Protein AF-A0A2N2NJ27-F1 (afdb_monomer)

Secondary structure (DSSP, 8-state):
--------THHHHHHHHHH-THHHHHTTPPPPPHHHHHHHHHGGGS-HHHHHHHHHHHHHHHHHHHHTT--TTSHHHHHHHHHHHHHTT------

Solvent-accessible surface area (backbone atoms only — not comparable to full-atom values): 5624 Å² total; per-residue (Å²): 137,92,84,86,68,83,73,55,73,39,52,42,51,43,47,26,75,75,71,34,70,62,50,30,66,76,70,74,43,80,76,73,57,69,67,58,51,54,56,57,57,71,42,68,84,46,58,72,69,58,35,43,41,48,31,42,25,52,46,54,27,51,52,53,29,58,75,68,70,48,56,82,85,36,72,66,33,50,51,43,40,52,52,35,28,37,75,57,70,52,69,81,76,83,126

Nearest PDB structures (foldseek):
  4dyc-assembly1_A  TM=2.852E-01  e=5.167E+00  Enterobacteria phage HK620

Mean predicted aligned error: 8.8 Å

Sequence (95 aa):
MHGESTPQNCEVLSLAGLFGIKIYKVLGLPEPDKELLKTFNSFSNLAGELRSKAAHALWEADVEIKQKQLLPESDEAKAILAKVFDKWGFNFSGN

Radius of gyration: 13.96 Å; Cα contacts (8 Å, |Δi|>4): 77; chains: 1; bounding box: 41×42×27 Å

Foldseek 3Di:
DPPDDDDDFLRLLLVCLVPNQCSCVVSVHDGDDPVLNVVLNVCNVPDSLVSSLVSQLSRQLVVVCVVVVHDCPDPVSVVSSQVSCVVSVNNPPPD

pLDDT: mean 76.68, std 10.88, range [33.31, 89.0]

Structure (mmCIF, N/CA/C/O backbone):
data_AF-A0A2N2NJ27-F1
#
_entry.id   AF-A0A2N2NJ27-F1
#
loop_
_atom_site.group_PDB
_atom_site.id
_atom_site.type_symbol
_atom_site.label_atom_id
_atom_site.label_alt_id
_atom_site.label_comp_id
_atom_site.label_asym_id
_atom_site.label_entity_id
_atom_site.label_seq_id
_atom_site.pdbx_PDB_ins_code
_atom_site.Cartn_x
_atom_site.Cartn_y
_atom_site.Cartn_z
_atom_site.occupancy
_atom_site.B_iso_or_equiv
_atom_site.auth_seq_id
_atom_site.auth_comp_id
_atom_site.auth_asym_id
_atom_site.auth_atom_id
_atom_site.pdbx_PDB_model_num
ATOM 1 N N . MET A 1 1 ? 28.352 -8.809 -3.560 1.00 43.03 1 MET A N 1
ATOM 2 C CA . MET A 1 1 ? 27.191 -9.675 -3.862 1.00 43.03 1 MET A CA 1
ATOM 3 C C . MET A 1 1 ? 26.169 -9.439 -2.762 1.00 43.03 1 MET A C 1
ATOM 5 O O . MET A 1 1 ? 26.413 -9.899 -1.662 1.00 43.03 1 MET A O 1
ATOM 9 N N . HIS A 1 2 ? 25.103 -8.668 -2.995 1.00 46.91 2 HIS A N 1
ATOM 10 C CA . HIS A 1 2 ? 24.070 -8.430 -1.974 1.00 46.91 2 HIS A CA 1
ATOM 11 C C . HIS A 1 2 ? 22.794 -9.159 -2.385 1.00 46.91 2 HIS A C 1
ATOM 13 O O . HIS A 1 2 ? 21.943 -8.612 -3.075 1.00 46.91 2 HIS A O 1
ATOM 19 N N . GLY A 1 3 ? 22.743 -10.440 -2.029 1.00 49.00 3 GLY A N 1
ATOM 20 C CA . GLY A 1 3 ? 21.601 -11.330 -2.219 1.00 49.00 3 GLY A CA 1
ATOM 21 C C . GLY A 1 3 ? 21.177 -11.940 -0.888 1.00 49.00 3 GLY A C 1
ATOM 22 O O . GLY A 1 3 ? 21.078 -13.155 -0.796 1.00 49.00 3 GLY A O 1
ATOM 23 N N . GLU A 1 4 ? 21.012 -11.120 0.153 1.00 54.56 4 GLU A N 1
ATOM 24 C CA . GLU A 1 4 ? 20.804 -11.629 1.520 1.00 54.56 4 GLU A CA 1
ATOM 25 C C . GLU A 1 4 ? 19.380 -11.493 2.065 1.00 54.56 4 GLU A C 1
ATOM 27 O O . GLU A 1 4 ? 19.110 -11.955 3.170 1.00 54.56 4 GLU A O 1
ATOM 32 N N . SER A 1 5 ? 18.422 -10.972 1.302 1.00 62.03 5 SER A N 1
ATOM 33 C CA . SER A 1 5 ? 17.033 -10.966 1.762 1.00 62.03 5 SER A CA 1
ATOM 34 C C . SER A 1 5 ? 16.050 -11.026 0.605 1.00 62.03 5 SER A C 1
ATOM 36 O O . SER A 1 5 ? 16.077 -10.211 -0.317 1.00 62.03 5 SER A O 1
ATOM 38 N N . THR A 1 6 ? 15.160 -12.018 0.662 1.00 64.56 6 THR A N 1
ATOM 39 C CA . THR A 1 6 ? 13.930 -12.016 -0.129 1.00 64.56 6 THR A CA 1
ATOM 40 C C . THR A 1 6 ? 13.187 -10.717 0.186 1.00 64.56 6 THR A C 1
ATOM 42 O O . THR A 1 6 ? 12.975 -10.455 1.372 1.00 64.56 6 THR A O 1
ATOM 45 N N . PRO A 1 7 ? 12.796 -9.915 -0.822 1.00 69.00 7 PRO A N 1
ATOM 46 C CA . PRO A 1 7 ? 12.064 -8.677 -0.591 1.00 69.00 7 PRO A CA 1
ATOM 47 C C . PRO A 1 7 ? 10.821 -8.952 0.252 1.00 69.00 7 PRO A C 1
ATOM 49 O O . PRO A 1 7 ? 10.136 -9.955 0.019 1.00 69.00 7 PRO A O 1
ATOM 52 N N . GLN A 1 8 ? 10.517 -8.083 1.214 1.00 73.06 8 GLN A N 1
ATOM 53 C CA . GLN A 1 8 ? 9.339 -8.243 2.074 1.00 73.06 8 GLN A CA 1
ATOM 54 C C . GLN A 1 8 ? 8.392 -7.048 1.983 1.00 73.06 8 GLN A C 1
ATOM 56 O O . GLN A 1 8 ? 8.806 -5.912 1.760 1.00 73.06 8 GLN A O 1
ATOM 61 N N . ASN A 1 9 ? 7.098 -7.303 2.200 1.00 75.50 9 ASN A N 1
ATOM 62 C CA . ASN A 1 9 ? 6.094 -6.265 2.437 1.00 75.50 9 ASN A CA 1
ATOM 63 C C . ASN A 1 9 ? 6.053 -5.190 1.322 1.00 75.50 9 ASN A C 1
ATOM 65 O O . ASN A 1 9 ? 5.787 -5.489 0.154 1.00 75.50 9 ASN A O 1
ATOM 69 N N . CYS A 1 10 ? 6.342 -3.938 1.679 1.00 74.81 10 CYS A N 1
ATOM 70 C CA . CYS A 1 10 ? 6.409 -2.765 0.808 1.00 74.81 10 CYS A CA 1
ATOM 71 C C . CYS A 1 10 ? 7.473 -2.859 -0.300 1.00 74.81 10 CYS A C 1
ATOM 73 O O . CYS A 1 10 ? 7.301 -2.257 -1.363 1.00 74.81 10 CYS A O 1
ATOM 75 N N . GLU A 1 11 ? 8.545 -3.629 -0.104 1.00 75.25 11 GLU A N 1
ATOM 76 C CA . GLU A 1 11 ? 9.560 -3.863 -1.136 1.00 75.25 11 GLU A CA 1
ATOM 77 C C . GLU A 1 11 ? 8.989 -4.724 -2.263 1.00 75.25 11 GLU A C 1
ATOM 79 O O . GLU A 1 11 ? 9.174 -4.422 -3.441 1.00 75.25 11 GLU A O 1
ATOM 84 N N . VAL A 1 12 ? 8.210 -5.752 -1.911 1.00 79.94 12 VAL A N 1
ATOM 85 C CA . VAL A 1 12 ? 7.516 -6.603 -2.888 1.00 79.94 12 VAL A CA 1
ATOM 86 C C . VAL A 1 12 ? 6.452 -5.803 -3.626 1.00 79.94 12 VAL A C 1
ATOM 88 O O . VAL A 1 12 ? 6.314 -5.949 -4.838 1.00 79.94 12 VAL A O 1
ATOM 91 N N . LEU A 1 13 ? 5.750 -4.907 -2.924 1.00 78.44 13 LEU A N 1
ATOM 92 C CA . LEU A 1 13 ? 4.779 -4.000 -3.536 1.00 78.44 13 LEU A CA 1
ATOM 93 C C . LEU A 1 13 ? 5.463 -3.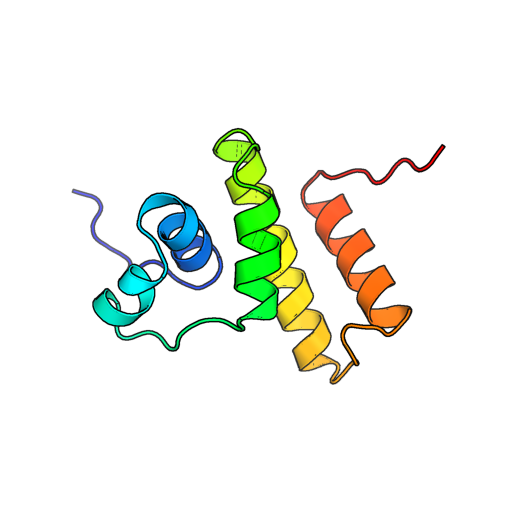064 -4.545 1.00 78.44 13 LEU A C 1
ATOM 95 O O . LEU A 1 13 ? 5.007 -2.928 -5.679 1.00 78.44 13 LEU A O 1
ATOM 99 N N . SER A 1 14 ? 6.611 -2.496 -4.173 1.00 77.00 14 SER A N 1
ATOM 100 C CA . SER A 1 14 ? 7.425 -1.651 -5.055 1.00 77.00 14 SER A CA 1
ATOM 101 C C . SER A 1 14 ? 7.899 -2.414 -6.296 1.00 77.00 14 SER A C 1
ATOM 103 O O . SER A 1 14 ? 7.775 -1.916 -7.417 1.00 77.00 14 SER A O 1
ATOM 105 N N . LEU A 1 15 ? 8.360 -3.656 -6.120 1.00 75.56 15 LEU A N 1
ATOM 106 C CA . LEU A 1 15 ? 8.737 -4.543 -7.221 1.00 75.56 15 LEU A CA 1
ATOM 107 C C . LEU A 1 15 ? 7.541 -4.917 -8.097 1.00 75.56 15 LEU A C 1
ATOM 109 O O . LEU A 1 15 ? 7.678 -4.961 -9.317 1.00 75.56 15 LEU A O 1
ATOM 113 N N . ALA A 1 16 ? 6.358 -5.123 -7.521 1.00 76.19 16 ALA A N 1
ATOM 114 C CA . ALA A 1 16 ? 5.143 -5.380 -8.285 1.00 76.19 16 ALA A CA 1
ATOM 115 C C . ALA A 1 16 ? 4.743 -4.179 -9.152 1.00 76.19 16 ALA A C 1
ATOM 117 O O . ALA A 1 16 ? 4.155 -4.356 -10.215 1.00 76.19 16 ALA A O 1
ATOM 118 N N . GLY A 1 17 ? 5.122 -2.962 -8.760 1.00 70.19 17 GLY A N 1
ATOM 119 C CA . GLY A 1 17 ? 4.948 -1.765 -9.582 1.00 70.19 17 GLY A CA 1
ATOM 120 C C . GLY A 1 17 ? 5.848 -1.702 -10.812 1.00 70.19 17 GLY A C 1
ATOM 121 O O . GLY A 1 17 ? 5.500 -1.010 -11.770 1.00 70.19 17 GLY A O 1
ATOM 122 N N . LEU A 1 18 ? 6.982 -2.406 -10.776 1.00 71.44 18 LEU A N 1
ATOM 123 C CA . LEU A 1 18 ? 7.976 -2.471 -11.850 1.00 71.44 18 LEU A CA 1
ATOM 124 C C . LEU A 1 18 ? 7.787 -3.712 -12.735 1.00 71.44 18 LEU A C 1
ATOM 126 O O . LEU A 1 18 ? 7.862 -3.621 -13.956 1.00 71.44 18 LEU A O 1
ATOM 130 N N . PHE A 1 19 ? 7.523 -4.865 -12.121 1.00 72.31 19 PHE A N 1
ATOM 131 C CA . PHE A 1 19 ? 7.492 -6.180 -12.772 1.00 72.31 19 PHE A CA 1
ATOM 132 C C . PHE A 1 19 ? 6.086 -6.797 -12.851 1.00 72.31 19 PHE A C 1
ATOM 134 O O . PHE A 1 19 ? 5.899 -7.862 -13.444 1.00 72.31 19 PHE A O 1
ATOM 141 N N . GLY A 1 20 ? 5.083 -6.135 -12.273 1.00 72.56 20 GLY A N 1
ATOM 142 C CA . GLY A 1 20 ? 3.717 -6.636 -12.167 1.00 72.56 20 GLY A CA 1
ATOM 143 C C . GLY A 1 20 ? 3.516 -7.618 -11.009 1.00 72.56 20 GLY A C 1
ATOM 144 O O . GLY A 1 20 ? 4.457 -8.101 -10.379 1.00 72.56 20 GLY A O 1
ATOM 145 N N . ILE A 1 21 ? 2.251 -7.972 -10.756 1.00 79.62 21 ILE A N 1
ATOM 146 C CA . ILE A 1 21 ? 1.841 -8.795 -9.599 1.00 79.62 21 ILE A CA 1
ATOM 147 C C . ILE A 1 21 ? 2.470 -10.196 -9.579 1.00 79.62 21 ILE A C 1
ATOM 149 O O . ILE A 1 21 ? 2.540 -10.834 -8.533 1.00 79.62 21 ILE A O 1
ATOM 153 N N . LYS A 1 22 ? 2.967 -10.670 -10.732 1.00 80.56 22 LYS A N 1
ATOM 154 C CA . LYS A 1 22 ? 3.596 -11.990 -10.888 1.00 80.56 22 LYS A CA 1
ATOM 155 C C . LYS A 1 22 ? 4.796 -12.179 -9.956 1.00 80.56 22 LYS A C 1
ATOM 157 O O . LYS A 1 22 ? 5.133 -13.323 -9.659 1.00 80.56 22 LYS A O 1
ATOM 162 N N . ILE A 1 23 ? 5.404 -11.092 -9.471 1.00 81.25 23 ILE A N 1
ATOM 163 C CA . ILE A 1 23 ? 6.509 -11.156 -8.515 1.00 81.25 23 ILE A CA 1
ATOM 164 C C . ILE A 1 23 ? 6.103 -11.831 -7.196 1.00 81.25 23 ILE A C 1
ATOM 166 O O . ILE A 1 23 ? 6.890 -12.598 -6.658 1.00 81.25 23 ILE A O 1
ATOM 170 N N . TYR A 1 24 ? 4.862 -11.660 -6.723 1.00 80.81 24 TYR A N 1
ATOM 171 C CA . TYR A 1 24 ? 4.381 -12.324 -5.504 1.00 80.81 24 TYR A CA 1
ATOM 172 C C . TYR A 1 24 ? 4.391 -13.846 -5.659 1.00 80.81 24 TYR A C 1
ATOM 174 O O . TYR A 1 24 ? 4.909 -14.558 -4.802 1.00 80.81 24 TYR A O 1
ATOM 182 N N . LYS A 1 25 ? 3.937 -14.343 -6.817 1.00 81.50 25 LYS A N 1
ATOM 183 C CA . LYS A 1 25 ? 3.978 -15.771 -7.152 1.00 81.50 25 LYS A CA 1
ATOM 184 C C . LYS A 1 25 ? 5.408 -16.305 -7.266 1.00 81.50 25 LYS A C 1
ATOM 186 O O . LYS A 1 25 ? 5.668 -17.418 -6.823 1.00 81.50 25 LYS A O 1
ATOM 191 N N . VAL A 1 26 ? 6.325 -15.528 -7.848 1.00 81.94 26 VAL A N 1
ATOM 192 C CA . VAL A 1 26 ? 7.752 -15.895 -7.944 1.00 81.94 26 VAL A CA 1
ATOM 193 C C . VAL A 1 26 ? 8.394 -15.986 -6.558 1.00 81.94 26 VAL A C 1
ATOM 195 O O . VAL A 1 26 ? 9.204 -16.875 -6.322 1.00 81.94 26 VAL A O 1
ATOM 198 N N . LEU A 1 27 ? 8.002 -15.104 -5.637 1.00 78.31 27 LEU A N 1
ATOM 199 C CA . LEU A 1 27 ? 8.517 -15.063 -4.268 1.00 78.31 27 LEU A CA 1
ATOM 200 C C . LEU A 1 27 ? 7.770 -15.998 -3.299 1.00 78.31 27 LEU A C 1
ATOM 202 O O . LEU A 1 27 ? 8.117 -16.047 -2.123 1.00 78.31 27 LEU A O 1
ATOM 206 N N . GLY A 1 28 ? 6.753 -16.735 -3.764 1.00 80.00 28 GLY A N 1
ATOM 207 C CA . GLY A 1 28 ? 5.937 -17.611 -2.916 1.00 80.00 28 GLY A CA 1
ATOM 208 C C . GLY A 1 28 ? 5.104 -16.863 -1.867 1.00 80.00 28 GLY A C 1
ATOM 209 O O . GLY A 1 28 ? 4.711 -17.452 -0.863 1.00 80.00 28 GLY A O 1
ATOM 210 N N . LEU A 1 29 ? 4.854 -15.570 -2.082 1.00 79.44 29 LEU A N 1
ATOM 211 C CA . LEU A 1 29 ? 4.102 -14.709 -1.175 1.00 79.44 29 LEU A CA 1
ATOM 212 C C . LEU A 1 29 ? 2.625 -14.641 -1.585 1.00 79.44 29 LEU A C 1
ATOM 214 O O . LEU A 1 29 ? 2.319 -14.704 -2.781 1.00 79.44 29 LEU A O 1
ATOM 218 N N . PRO A 1 30 ? 1.700 -14.484 -0.619 1.00 77.94 30 PRO A N 1
ATOM 219 C CA . PRO A 1 30 ? 0.300 -14.244 -0.937 1.00 77.94 30 PRO A CA 1
ATOM 220 C C . PRO A 1 30 ? 0.164 -12.940 -1.723 1.00 77.94 30 PRO A C 1
ATOM 222 O O . PRO A 1 30 ? 0.841 -11.952 -1.429 1.00 77.94 30 PRO A O 1
ATOM 225 N N . GLU A 1 31 ? -0.709 -12.941 -2.731 1.00 77.25 31 GLU A N 1
ATOM 226 C CA . GLU A 1 31 ? -1.002 -11.722 -3.474 1.00 77.25 31 GLU A CA 1
ATOM 227 C C . GLU A 1 31 ? -1.600 -10.670 -2.523 1.00 77.25 31 GLU A C 1
ATOM 229 O O . GLU A 1 31 ? -2.423 -11.005 -1.664 1.00 77.25 31 GLU A O 1
ATOM 234 N N . PRO A 1 32 ? -1.178 -9.405 -2.646 1.00 74.50 32 PRO A N 1
ATOM 235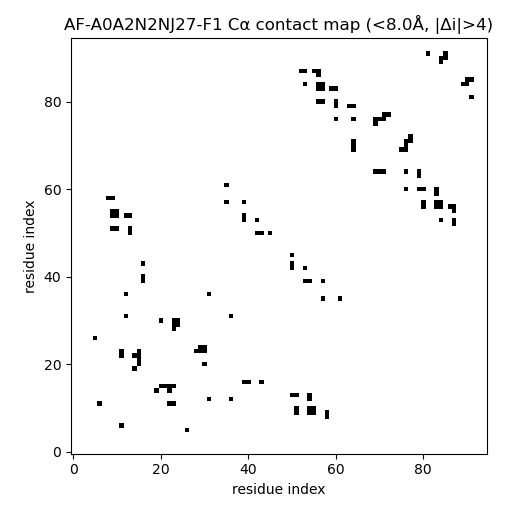 C CA . PRO A 1 32 ? -1.699 -8.327 -1.825 1.00 74.50 32 PRO A CA 1
ATOM 236 C C . PRO A 1 32 ? -3.157 -8.043 -2.191 1.00 74.50 32 PRO A C 1
ATOM 238 O O . PRO A 1 32 ? -3.649 -8.435 -3.253 1.00 74.50 32 PRO A O 1
ATOM 241 N N . ASP A 1 33 ? -3.838 -7.316 -1.308 1.00 77.88 33 ASP A N 1
ATOM 242 C CA . ASP A 1 33 ? -5.221 -6.913 -1.529 1.00 77.88 33 ASP A CA 1
ATOM 243 C C . ASP A 1 33 ? -5.386 -6.184 -2.881 1.00 77.88 33 ASP A C 1
ATOM 245 O O . ASP A 1 33 ? -4.546 -5.373 -3.291 1.00 77.88 33 ASP A O 1
ATOM 249 N N . LYS A 1 34 ? -6.471 -6.486 -3.603 1.00 78.06 34 LYS A N 1
ATOM 250 C CA . LYS A 1 34 ? -6.731 -5.907 -4.928 1.00 78.06 34 LYS A CA 1
ATOM 251 C C . LYS A 1 34 ? -6.917 -4.391 -4.866 1.00 78.06 34 LYS A C 1
ATOM 253 O O . LYS A 1 34 ? -6.515 -3.702 -5.805 1.00 78.06 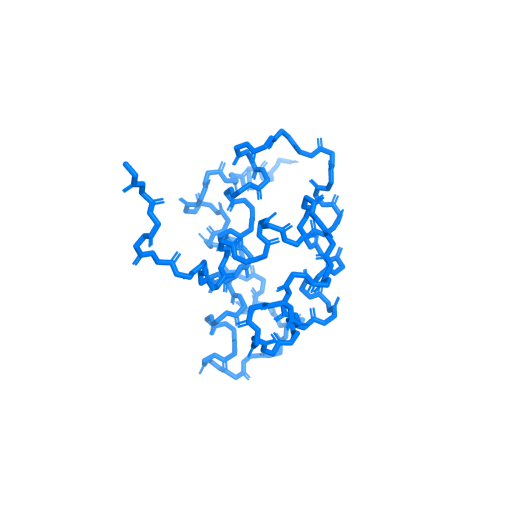34 LYS A O 1
ATOM 258 N N . GLU A 1 35 ? -7.499 -3.864 -3.792 1.00 77.62 35 GLU A N 1
ATOM 259 C CA . GLU A 1 35 ? -7.665 -2.424 -3.586 1.00 77.62 35 GLU A CA 1
ATOM 260 C C . GLU A 1 35 ? -6.327 -1.745 -3.300 1.00 77.62 35 GLU A C 1
ATOM 262 O O . GLU A 1 35 ? -6.041 -0.680 -3.858 1.00 77.62 35 GLU A O 1
ATOM 267 N N . LEU A 1 36 ? -5.459 -2.412 -2.532 1.00 76.88 36 LEU A N 1
ATOM 268 C CA . LEU A 1 36 ? -4.089 -1.966 -2.285 1.00 76.88 36 LEU A CA 1
ATOM 269 C C . LEU A 1 36 ? -3.301 -1.870 -3.598 1.00 76.88 36 LEU A C 1
ATOM 271 O O . LEU A 1 36 ? -2.683 -0.845 -3.884 1.00 76.88 36 LEU A O 1
ATOM 275 N N . LEU A 1 37 ? -3.380 -2.903 -4.443 1.00 76.88 37 LEU A N 1
ATOM 276 C CA . LEU A 1 37 ? -2.739 -2.914 -5.762 1.00 76.88 37 LEU A CA 1
ATOM 277 C C . LEU A 1 37 ? -3.284 -1.837 -6.691 1.00 76.88 37 LEU A C 1
ATOM 279 O O . LEU A 1 37 ? -2.51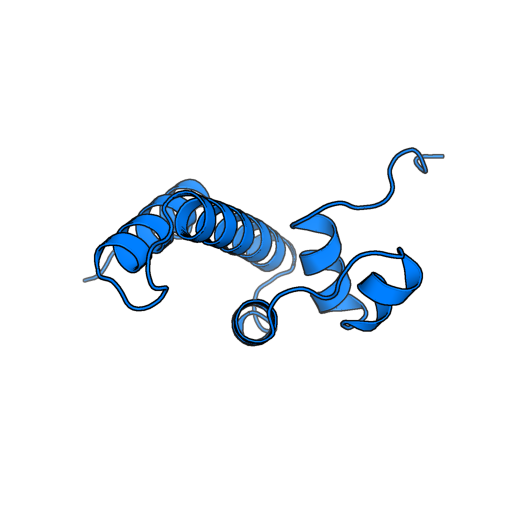2 -1.188 -7.395 1.00 76.88 37 LEU A O 1
ATOM 283 N N . LYS A 1 38 ? -4.605 -1.646 -6.722 1.00 78.88 38 LYS A N 1
ATOM 284 C CA . LYS A 1 38 ? -5.240 -0.620 -7.556 1.00 78.88 38 LYS A CA 1
ATOM 285 C C . LYS A 1 38 ? -4.779 0.777 -7.142 1.00 78.88 38 LYS A C 1
ATOM 287 O O . LYS A 1 38 ? -4.412 1.574 -8.004 1.00 78.88 38 LYS A O 1
ATOM 292 N N . THR A 1 39 ? -4.736 1.037 -5.838 1.00 76.81 39 THR A N 1
ATOM 293 C CA . THR A 1 39 ? -4.262 2.305 -5.273 1.00 76.81 39 THR A CA 1
ATOM 294 C C . THR A 1 39 ? -2.784 2.509 -5.579 1.00 76.81 39 THR A C 1
ATOM 296 O O . THR A 1 39 ? -2.405 3.545 -6.115 1.00 76.81 39 THR A O 1
ATOM 299 N N . PHE A 1 40 ? -1.945 1.496 -5.370 1.00 75.44 40 PHE A N 1
ATOM 300 C CA . PHE A 1 40 ? -0.525 1.591 -5.686 1.00 75.44 40 PHE A CA 1
ATOM 301 C C . PHE A 1 40 ? -0.244 1.785 -7.189 1.00 75.44 40 PHE A C 1
ATOM 303 O O . PHE A 1 40 ? 0.627 2.567 -7.570 1.00 75.44 40 PHE A O 1
ATOM 310 N N . ASN A 1 41 ? -1.004 1.125 -8.065 1.00 75.25 41 ASN A N 1
ATOM 311 C CA . ASN A 1 41 ? -0.892 1.313 -9.513 1.00 75.25 41 ASN A CA 1
ATOM 312 C C . ASN A 1 41 ? -1.336 2.709 -9.966 1.00 75.25 41 ASN A C 1
ATOM 314 O O . ASN A 1 41 ? -0.822 3.194 -10.970 1.00 75.25 41 ASN A O 1
ATOM 318 N N . SER A 1 42 ? -2.217 3.388 -9.222 1.00 78.19 42 SER A N 1
ATOM 319 C CA . SER A 1 42 ? -2.568 4.789 -9.503 1.00 78.19 42 SER A CA 1
ATOM 320 C C . SER A 1 42 ? -1.372 5.743 -9.353 1.00 78.19 42 SER A C 1
ATOM 322 O O . SER A 1 42 ? -1.337 6.804 -9.971 1.00 78.19 42 SER A O 1
ATOM 324 N N . PHE A 1 43 ? -0.334 5.325 -8.619 1.00 73.62 43 PHE A N 1
ATOM 325 C CA . PHE A 1 43 ? 0.924 6.051 -8.458 1.00 73.62 43 PHE A CA 1
ATOM 326 C C . PHE A 1 43 ? 1.950 5.763 -9.565 1.00 73.62 43 PHE A C 1
ATOM 328 O O . PHE A 1 43 ? 3.122 6.111 -9.416 1.00 73.62 43 PHE A O 1
ATOM 335 N N . SER A 1 44 ? 1.552 5.145 -10.685 1.00 70.88 44 SER A N 1
ATOM 336 C CA . SER A 1 44 ? 2.455 4.818 -11.804 1.00 70.88 44 SER A CA 1
ATOM 337 C C . SER A 1 44 ? 3.210 6.024 -12.363 1.00 70.88 44 SER A C 1
ATOM 339 O O . SER A 1 44 ? 4.298 5.857 -12.907 1.00 70.88 44 SER A O 1
ATOM 341 N N . ASN A 1 45 ? 2.642 7.221 -12.213 1.00 75.75 45 ASN A N 1
ATOM 342 C CA . ASN A 1 45 ? 3.196 8.473 -12.724 1.00 75.75 45 ASN A CA 1
ATOM 343 C C . ASN A 1 45 ? 4.179 9.148 -11.748 1.00 75.75 45 ASN A C 1
ATOM 345 O O . ASN A 1 45 ? 4.773 10.165 -12.098 1.00 75.75 45 ASN A O 1
ATOM 349 N N . LEU A 1 46 ? 4.351 8.621 -10.527 1.00 71.69 46 LEU A N 1
ATOM 350 C CA . LEU A 1 46 ? 5.312 9.153 -9.558 1.00 71.69 46 LEU A CA 1
ATOM 351 C C . LEU A 1 46 ? 6.743 8.719 -9.905 1.00 71.69 46 LEU A C 1
ATOM 353 O O . LEU A 1 46 ? 6.985 7.579 -10.307 1.00 71.69 46 LEU A O 1
ATOM 357 N N . ALA A 1 47 ? 7.709 9.616 -9.680 1.00 75.75 47 ALA A N 1
ATOM 358 C CA . ALA A 1 47 ? 9.133 9.292 -9.768 1.00 75.75 47 ALA A CA 1
ATOM 359 C C . ALA A 1 47 ? 9.489 8.129 -8.820 1.00 75.75 47 ALA A C 1
ATOM 361 O O . ALA A 1 47 ? 8.888 7.999 -7.754 1.00 75.75 47 ALA A O 1
ATOM 362 N N . GLY A 1 48 ? 10.473 7.296 -9.180 1.00 72.38 48 G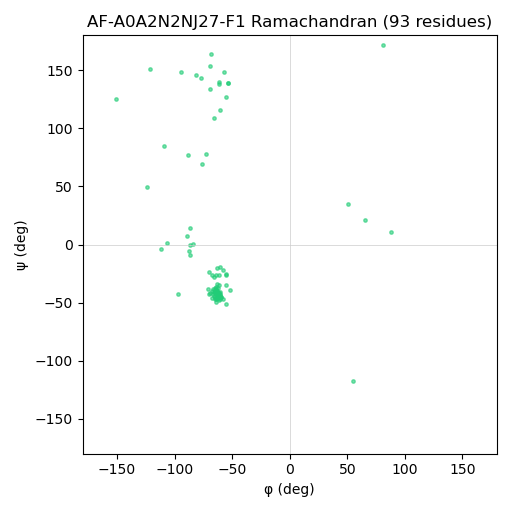LY A N 1
ATOM 363 C CA . GLY A 1 48 ? 10.749 6.023 -8.492 1.00 72.38 48 GLY A CA 1
ATOM 364 C C . GLY A 1 48 ? 10.913 6.127 -6.969 1.00 72.38 48 GLY A C 1
ATOM 365 O O . GLY A 1 48 ? 10.375 5.297 -6.238 1.00 72.38 48 GLY A O 1
ATOM 366 N N . GLU A 1 49 ? 11.574 7.178 -6.478 1.00 76.31 49 GLU A N 1
ATOM 367 C CA . GLU A 1 49 ? 11.727 7.427 -5.038 1.00 76.31 49 GLU A CA 1
ATOM 368 C C . GLU A 1 49 ? 10.390 7.776 -4.359 1.00 76.31 49 GLU A C 1
ATOM 370 O O . GLU A 1 49 ? 10.048 7.197 -3.328 1.00 76.31 49 GLU A O 1
ATOM 375 N N . LEU A 1 50 ? 9.597 8.672 -4.956 1.00 76.38 50 LEU A N 1
ATOM 376 C CA . LEU A 1 50 ? 8.262 9.030 -4.462 1.00 76.38 50 LEU A CA 1
ATOM 377 C C . LEU A 1 50 ? 7.321 7.826 -4.494 1.00 76.38 50 LEU A C 1
ATOM 379 O O . LEU A 1 50 ? 6.570 7.600 -3.552 1.00 76.38 50 LEU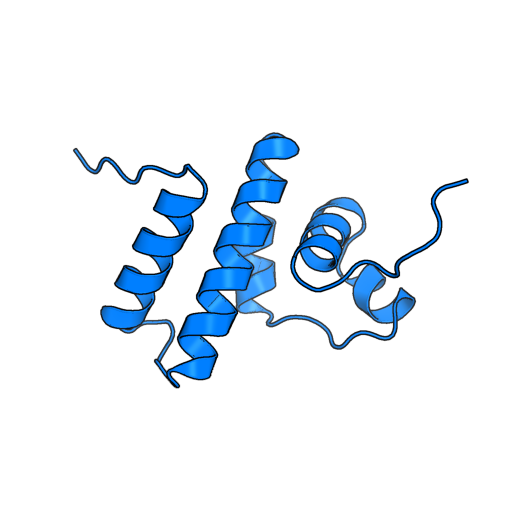 A O 1
ATOM 383 N N . ARG A 1 51 ? 7.398 7.007 -5.544 1.00 77.50 51 ARG A N 1
ATOM 384 C CA . ARG A 1 51 ? 6.607 5.782 -5.657 1.00 77.50 51 ARG A CA 1
ATOM 385 C C . ARG A 1 51 ? 6.968 4.769 -4.569 1.00 77.50 51 ARG A C 1
ATOM 387 O O . ARG A 1 51 ? 6.070 4.144 -4.015 1.00 77.50 51 ARG A O 1
ATOM 394 N N . SER A 1 52 ? 8.251 4.647 -4.224 1.00 79.38 52 SER A N 1
ATOM 395 C CA . SER A 1 52 ? 8.708 3.811 -3.107 1.00 79.38 52 SER A CA 1
ATOM 396 C C . SER A 1 52 ? 8.196 4.329 -1.759 1.00 79.38 52 SER A C 1
ATOM 398 O O . SER A 1 52 ? 7.651 3.554 -0.973 1.00 79.38 52 SER A O 1
ATOM 400 N N . LYS A 1 53 ? 8.276 5.643 -1.500 1.00 83.31 53 LYS A N 1
ATOM 401 C CA . LYS A 1 53 ? 7.708 6.249 -0.280 1.00 83.31 53 LYS A CA 1
ATOM 402 C C . LYS A 1 53 ? 6.195 6.031 -0.192 1.00 83.31 53 LYS A C 1
ATOM 404 O O . LYS A 1 53 ? 5.695 5.678 0.869 1.00 83.31 53 LYS A O 1
ATOM 409 N N . ALA A 1 54 ? 5.477 6.160 -1.310 1.00 81.19 54 ALA A N 1
ATOM 410 C CA . ALA A 1 54 ? 4.039 5.905 -1.370 1.00 81.19 54 ALA A CA 1
ATOM 411 C C . ALA A 1 54 ? 3.704 4.428 -1.100 1.00 81.19 54 ALA A C 1
ATOM 413 O O . ALA A 1 54 ? 2.741 4.143 -0.397 1.00 81.19 54 ALA A O 1
ATOM 414 N N . ALA A 1 55 ? 4.510 3.486 -1.609 1.00 82.56 55 ALA A N 1
ATOM 415 C CA . ALA A 1 55 ? 4.351 2.058 -1.323 1.00 82.56 55 ALA A CA 1
ATOM 416 C C . ALA A 1 55 ? 4.491 1.759 0.175 1.00 82.56 55 ALA A C 1
ATOM 418 O O . ALA A 1 55 ? 3.686 1.019 0.739 1.00 82.56 55 ALA A O 1
ATOM 419 N N . HIS A 1 56 ? 5.506 2.348 0.815 1.00 85.00 56 HIS A N 1
ATOM 420 C CA . HIS A 1 56 ? 5.734 2.198 2.248 1.00 85.00 56 HIS A CA 1
ATOM 421 C C . HIS A 1 56 ? 4.596 2.803 3.069 1.00 85.00 56 HIS A C 1
ATOM 423 O O . HIS A 1 56 ? 4.069 2.129 3.952 1.00 85.00 56 HIS A O 1
ATOM 429 N N . ALA A 1 57 ? 4.176 4.027 2.740 1.00 86.69 57 ALA A N 1
ATOM 430 C CA . ALA A 1 57 ? 3.073 4.692 3.421 1.00 86.69 57 ALA A CA 1
ATOM 431 C C . ALA A 1 57 ? 1.768 3.892 3.307 1.00 86.69 57 ALA A C 1
AT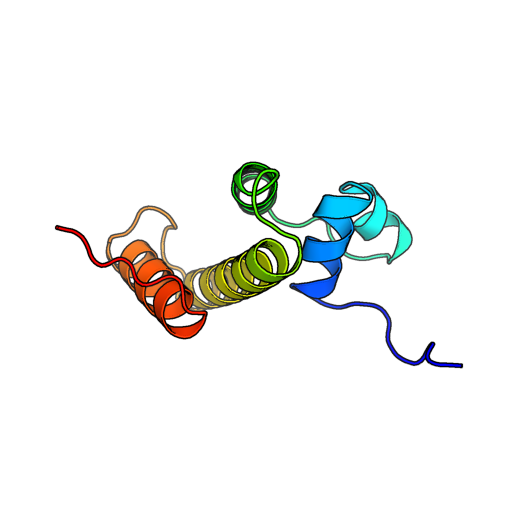OM 433 O O . ALA A 1 57 ? 1.067 3.676 4.292 1.00 86.69 57 ALA A O 1
ATOM 434 N N . LEU A 1 58 ? 1.462 3.400 2.108 1.00 85.44 58 LEU A N 1
ATOM 435 C CA . LEU A 1 58 ? 0.243 2.644 1.864 1.00 85.44 58 LEU A CA 1
ATOM 436 C C . LEU A 1 58 ? 0.245 1.300 2.608 1.00 85.44 58 LEU A C 1
ATOM 438 O O . LEU A 1 58 ? -0.762 0.934 3.206 1.00 85.44 58 LEU A O 1
ATOM 442 N N . TRP A 1 59 ? 1.375 0.586 2.610 1.00 84.50 59 TRP A N 1
ATOM 443 C CA . TRP A 1 59 ? 1.511 -0.668 3.352 1.00 84.50 59 TRP A CA 1
ATOM 444 C C . TRP A 1 59 ? 1.390 -0.458 4.865 1.00 84.50 59 TRP A C 1
ATOM 446 O O . TRP A 1 59 ? 0.682 -1.201 5.538 1.00 84.50 59 TRP A O 1
ATOM 456 N N . GLU A 1 60 ? 2.069 0.555 5.408 1.00 86.75 60 GLU A N 1
ATOM 457 C CA . GLU A 1 60 ? 2.023 0.864 6.839 1.00 86.75 60 GLU A CA 1
ATOM 458 C C . GLU A 1 60 ? 0.593 1.220 7.286 1.00 86.75 60 GLU A C 1
ATOM 460 O O . GLU A 1 60 ? 0.124 0.701 8.300 1.00 86.75 60 GLU A O 1
ATOM 465 N N . ALA A 1 61 ? -0.137 2.006 6.489 1.00 86.88 61 ALA A N 1
ATOM 466 C CA . ALA A 1 61 ? -1.533 2.331 6.766 1.00 86.88 61 ALA A CA 1
ATOM 467 C C . ALA A 1 61 ? -2.457 1.103 6.685 1.00 86.88 61 ALA A C 1
ATOM 469 O O . ALA A 1 61 ? -3.287 0.911 7.572 1.00 86.88 61 ALA A O 1
ATOM 470 N N . ASP A 1 62 ? -2.301 0.250 5.666 1.00 84.56 62 ASP A N 1
ATOM 471 C CA . ASP A 1 62 ? -3.093 -0.980 5.507 1.00 84.56 62 ASP A CA 1
ATOM 472 C C . ASP A 1 62 ? -2.903 -1.940 6.691 1.00 84.56 62 ASP A C 1
ATOM 474 O O . ASP A 1 62 ? -3.876 -2.473 7.231 1.00 84.56 62 ASP A O 1
ATOM 478 N N . VAL A 1 63 ? -1.662 -2.103 7.160 1.00 86.88 63 VAL A N 1
ATOM 479 C CA . VAL A 1 63 ? -1.358 -2.903 8.353 1.00 86.88 63 VAL A CA 1
ATOM 480 C C . VAL A 1 63 ? -2.031 -2.316 9.595 1.00 86.88 63 VAL A C 1
ATOM 482 O O . VAL A 1 63 ? -2.650 -3.064 10.351 1.00 86.88 63 VAL A O 1
ATOM 485 N N . GLU A 1 64 ? -1.954 -1.000 9.810 1.00 87.06 64 GLU A N 1
ATOM 486 C CA . GLU A 1 64 ? -2.548 -0.358 10.989 1.00 87.06 64 GLU A CA 1
ATOM 487 C C . GLU A 1 64 ? -4.089 -0.414 10.971 1.00 87.06 64 GLU A C 1
ATOM 489 O O . GLU A 1 64 ? -4.705 -0.710 11.998 1.00 87.06 64 GLU A O 1
ATOM 494 N N . ILE A 1 65 ? -4.721 -0.209 9.810 1.00 86.12 65 ILE A N 1
ATOM 495 C CA . ILE A 1 65 ? -6.178 -0.328 9.624 1.00 86.12 65 ILE A CA 1
ATOM 496 C C . ILE A 1 65 ? -6.640 -1.759 9.926 1.00 86.12 65 ILE A C 1
ATOM 498 O O . ILE A 1 65 ? -7.576 -1.954 10.707 1.00 86.12 65 ILE A O 1
ATOM 502 N N . LYS A 1 66 ? -5.946 -2.768 9.379 1.00 84.50 66 LYS A N 1
ATOM 503 C CA . LYS A 1 66 ? -6.256 -4.188 9.613 1.00 84.50 66 LYS A CA 1
ATOM 504 C C . LYS A 1 66 ? -6.055 -4.595 11.069 1.00 84.50 66 LYS A C 1
ATOM 506 O O . LYS A 1 66 ? -6.899 -5.295 11.623 1.00 84.50 66 LYS A O 1
ATOM 511 N N . GLN A 1 67 ? -4.979 -4.136 11.712 1.00 87.12 67 GLN A N 1
ATOM 512 C CA . GLN A 1 67 ? -4.723 -4.406 13.132 1.00 87.12 67 GLN A CA 1
ATOM 513 C C . GLN A 1 67 ? -5.811 -3.825 14.038 1.00 87.12 67 GLN A C 1
ATOM 515 O O . GLN A 1 67 ? -6.195 -4.459 15.019 1.00 87.12 67 GLN A O 1
ATOM 520 N N . LYS A 1 68 ? -6.334 -2.644 13.696 1.00 86.31 68 LYS A N 1
ATOM 521 C CA . LYS A 1 68 ? -7.427 -2.001 14.434 1.00 86.31 68 LYS A CA 1
ATOM 522 C C . LYS A 1 68 ? -8.820 -2.493 14.025 1.00 86.31 68 LYS A C 1
ATOM 524 O O . LYS A 1 68 ? -9.798 -2.009 14.583 1.00 86.31 68 LYS A O 1
ATOM 529 N N . GLN A 1 69 ? -8.911 -3.438 13.082 1.00 85.44 69 GLN A N 1
ATOM 530 C CA . GLN A 1 69 ? -10.167 -3.939 12.506 1.00 85.44 69 GLN A CA 1
ATOM 531 C C . GLN A 1 69 ? -11.087 -2.809 12.016 1.00 85.44 69 GLN A C 1
ATOM 533 O O . GLN A 1 69 ? -12.310 -2.885 12.125 1.00 85.44 69 GLN A O 1
ATOM 538 N N . LEU A 1 70 ? -10.484 -1.737 11.498 1.00 82.19 70 LEU A N 1
ATOM 539 C CA . LEU A 1 70 ? -11.218 -0.591 10.982 1.00 82.19 70 LEU A CA 1
ATOM 540 C C . LEU A 1 70 ? -11.689 -0.878 9.561 1.00 82.19 70 LEU A C 1
ATOM 542 O O . LEU A 1 70 ? -11.001 -1.533 8.776 1.00 82.19 70 LEU A O 1
ATOM 546 N N . LEU A 1 71 ? -12.862 -0.349 9.223 1.00 78.38 71 LEU A N 1
ATOM 547 C CA . LEU A 1 71 ? -13.306 -0.330 7.838 1.00 78.38 71 LEU A CA 1
ATOM 548 C C . LEU A 1 71 ? -12.424 0.659 7.062 1.00 78.38 71 LEU A C 1
ATOM 550 O O . LEU A 1 71 ? -12.249 1.780 7.537 1.00 78.38 71 LEU A O 1
ATOM 554 N N . PRO A 1 72 ? -11.911 0.303 5.869 1.00 71.25 72 PRO A N 1
ATOM 555 C CA . PRO A 1 72 ? -11.073 1.198 5.062 1.00 71.25 72 PRO A CA 1
ATOM 556 C C . PRO A 1 72 ? -11.729 2.553 4.751 1.00 71.25 72 PRO A C 1
ATOM 558 O O . PRO A 1 72 ? -11.044 3.548 4.529 1.00 71.25 72 PRO A O 1
ATOM 561 N N . GLU A 1 73 ? -13.061 2.592 4.751 1.00 75.50 73 GLU A N 1
ATOM 562 C CA . GLU A 1 73 ? -13.871 3.778 4.466 1.00 75.50 73 GLU A CA 1
ATOM 563 C C . GLU A 1 73 ? -14.128 4.665 5.698 1.00 75.50 73 GLU A C 1
ATOM 565 O O . GLU A 1 73 ? -14.660 5.771 5.553 1.00 75.50 73 GLU A O 1
ATOM 570 N N . SER A 1 74 ? -13.766 4.202 6.903 1.00 79.62 74 SER A N 1
ATOM 571 C CA . SER A 1 74 ? -14.028 4.926 8.147 1.00 79.62 74 SER A CA 1
ATOM 572 C C . SER A 1 74 ? -13.174 6.189 8.254 1.00 79.62 74 SER A C 1
ATOM 574 O O . SER A 1 74 ? -12.081 6.291 7.686 1.00 79.62 74 SER A O 1
ATOM 576 N N . ASP A 1 75 ? -13.661 7.177 9.000 1.00 84.44 75 ASP A N 1
ATOM 577 C CA . ASP A 1 75 ? -12.910 8.415 9.202 1.00 84.44 75 ASP A CA 1
ATOM 578 C C . ASP A 1 75 ? -11.622 8.167 10.003 1.00 84.44 75 ASP A C 1
ATOM 580 O O . ASP A 1 75 ? -10.607 8.822 9.766 1.00 84.44 75 ASP A O 1
ATOM 584 N N . GLU A 1 76 ? -11.600 7.143 10.861 1.00 83.81 76 GLU A N 1
ATOM 585 C CA . GLU A 1 76 ? -10.382 6.676 11.524 1.00 83.81 76 GLU A CA 1
ATOM 586 C C . GLU A 1 76 ? -9.370 6.085 10.535 1.00 83.81 76 GLU A C 1
ATOM 588 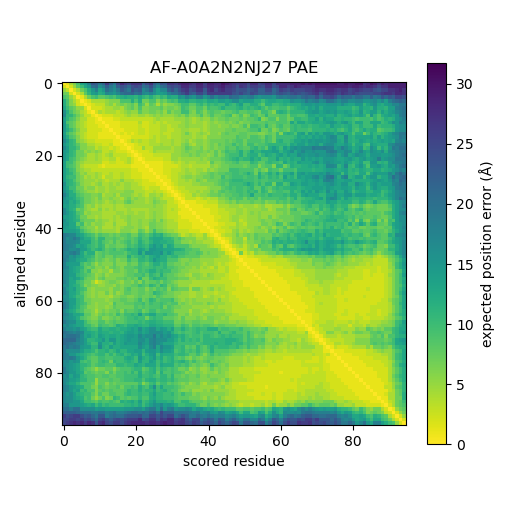O O . GLU A 1 76 ? -8.175 6.357 10.656 1.00 83.81 76 GLU A O 1
ATOM 593 N N . ALA A 1 77 ? -9.815 5.312 9.539 1.00 82.44 77 ALA A N 1
ATOM 594 C CA . ALA A 1 77 ? -8.935 4.780 8.499 1.00 82.44 77 ALA A CA 1
ATOM 595 C C . ALA A 1 77 ? -8.334 5.903 7.639 1.00 82.44 77 ALA A C 1
ATOM 597 O O . ALA A 1 77 ? -7.131 5.897 7.363 1.00 82.44 77 ALA A O 1
ATOM 598 N N . LYS A 1 78 ? -9.128 6.928 7.300 1.00 83.75 78 LYS A N 1
ATOM 599 C CA . LYS A 1 78 ? -8.631 8.136 6.619 1.00 83.75 78 LYS A CA 1
ATOM 600 C C . LYS A 1 78 ? -7.623 8.902 7.473 1.00 83.75 78 LYS A C 1
ATOM 602 O O . LYS A 1 78 ? -6.612 9.359 6.944 1.00 83.75 78 LYS A O 1
ATOM 607 N N . ALA A 1 79 ? -7.859 9.019 8.781 1.00 86.94 79 ALA A N 1
ATOM 608 C CA . ALA A 1 79 ? -6.924 9.667 9.700 1.00 86.94 79 ALA A CA 1
ATOM 609 C C . ALA A 1 79 ? -5.591 8.904 9.797 1.00 86.94 79 ALA A C 1
ATOM 611 O O . ALA A 1 79 ? -4.528 9.526 9.825 1.00 86.94 79 ALA A O 1
ATOM 612 N N . ILE A 1 80 ? -5.630 7.567 9.797 1.00 86.50 80 ILE A N 1
ATOM 613 C CA . ILE A 1 80 ? -4.430 6.718 9.747 1.00 86.50 80 ILE A CA 1
ATOM 614 C C . ILE A 1 80 ? -3.684 6.930 8.431 1.00 86.50 80 ILE A C 1
ATOM 616 O O . ILE A 1 80 ? -2.486 7.203 8.458 1.00 86.50 80 ILE A O 1
ATOM 620 N N . LEU A 1 81 ? -4.383 6.877 7.294 1.00 84.88 81 LEU A N 1
ATOM 621 C CA . LEU A 1 81 ? -3.792 7.144 5.983 1.00 84.88 81 LEU A CA 1
ATOM 622 C C . LEU A 1 81 ? -3.116 8.515 5.948 1.00 84.88 81 LEU A C 1
ATOM 624 O O . LEU A 1 81 ? -1.941 8.592 5.613 1.00 84.88 81 LEU A O 1
ATOM 628 N N . ALA A 1 82 ? -3.809 9.579 6.358 1.00 85.31 82 ALA A N 1
ATOM 629 C CA . ALA A 1 82 ? -3.252 10.929 6.384 1.00 85.31 82 ALA A CA 1
ATOM 630 C C . ALA A 1 82 ? -1.992 11.012 7.260 1.00 85.31 82 ALA A C 1
ATOM 632 O O . ALA A 1 82 ? -0.967 11.521 6.814 1.00 85.31 82 ALA A O 1
ATOM 633 N N . LYS A 1 83 ? -2.037 10.449 8.473 1.00 88.94 83 LYS A N 1
ATOM 634 C CA . LYS A 1 83 ? -0.906 10.437 9.410 1.00 88.94 83 LYS A CA 1
ATOM 635 C C . LYS A 1 83 ? 0.303 9.679 8.860 1.00 88.94 83 LYS A C 1
ATOM 637 O O . LYS A 1 83 ? 1.438 10.128 9.005 1.00 88.94 83 LYS A O 1
ATOM 642 N N . VAL A 1 84 ? 0.076 8.512 8.263 1.00 89.00 84 VAL A N 1
ATOM 643 C CA . VAL A 1 84 ? 1.150 7.685 7.711 1.00 89.00 84 VAL A CA 1
ATOM 644 C C . VAL A 1 84 ? 1.737 8.347 6.464 1.00 89.00 84 VAL A C 1
ATOM 646 O O . VAL A 1 84 ? 2.952 8.421 6.324 1.00 89.00 84 VAL A O 1
ATOM 649 N N . PHE A 1 85 ? 0.911 8.900 5.582 1.00 84.75 85 PHE A N 1
ATOM 650 C CA . PHE A 1 85 ? 1.394 9.633 4.413 1.00 84.75 85 PHE A CA 1
ATOM 651 C C . PHE A 1 85 ? 2.204 10.881 4.797 1.00 84.75 85 PHE A C 1
ATOM 653 O O . PHE A 1 85 ? 3.272 11.095 4.222 1.00 84.75 85 PHE A O 1
ATOM 660 N N . ASP A 1 86 ? 1.771 11.634 5.811 1.00 87.12 86 ASP A N 1
ATOM 661 C CA . ASP A 1 86 ? 2.507 12.783 6.355 1.00 87.12 86 ASP A CA 1
ATOM 662 C C . ASP A 1 86 ? 3.890 12.366 6.891 1.00 87.12 86 ASP A C 1
ATOM 664 O O . ASP A 1 86 ? 4.915 12.932 6.509 1.00 87.12 86 ASP A O 1
ATOM 668 N N . LYS A 1 87 ? 3.957 11.264 7.655 1.00 87.75 87 LYS A N 1
ATOM 669 C CA . LYS A 1 87 ? 5.221 10.658 8.123 1.00 87.75 87 LYS A CA 1
ATOM 670 C C . LYS A 1 87 ? 6.185 10.328 6.974 1.00 87.75 87 LYS A C 1
ATOM 672 O O . LYS A 1 87 ? 7.400 10.428 7.143 1.00 87.75 87 LYS A O 1
ATOM 677 N N . TRP A 1 88 ? 5.661 9.931 5.816 1.00 84.81 88 TRP A N 1
ATOM 678 C CA . TRP A 1 88 ? 6.448 9.599 4.623 1.00 84.81 88 TRP A CA 1
ATOM 679 C C . TRP A 1 88 ? 6.712 10.804 3.697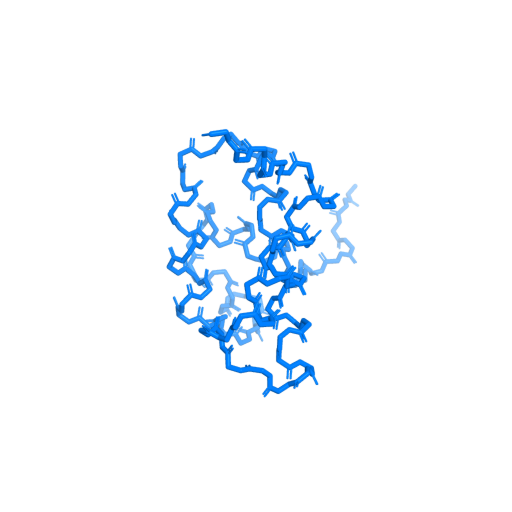 1.00 84.81 88 TRP A C 1
ATOM 681 O O . TRP A 1 88 ? 7.308 10.638 2.629 1.00 84.81 88 TRP A O 1
ATOM 691 N N . GLY A 1 89 ? 6.342 12.019 4.120 1.00 82.06 89 GLY A N 1
ATOM 692 C CA . GLY A 1 89 ? 6.620 13.278 3.424 1.00 82.06 89 GLY A CA 1
ATOM 693 C C . GLY A 1 89 ? 5.570 13.683 2.389 1.00 82.06 89 GLY A C 1
ATOM 694 O O . GLY A 1 89 ? 5.807 14.606 1.608 1.00 82.06 89 GLY A O 1
ATOM 695 N N . PHE A 1 90 ? 4.416 13.014 2.365 1.00 80.44 90 PHE A N 1
ATOM 696 C CA . PHE A 1 90 ? 3.253 13.441 1.595 1.00 80.44 90 PHE A CA 1
ATOM 697 C C . PHE A 1 90 ? 2.416 14.375 2.464 1.00 80.44 90 PHE A C 1
ATOM 699 O O . PHE A 1 90 ? 1.395 13.982 3.026 1.00 80.44 90 PHE A O 1
ATOM 706 N N . ASN A 1 91 ? 2.873 15.620 2.590 1.00 70.94 91 ASN A N 1
ATOM 707 C CA . ASN A 1 91 ? 2.130 16.634 3.324 1.00 70.94 91 ASN A CA 1
ATOM 708 C C . ASN A 1 91 ? 0.825 16.915 2.577 1.00 70.94 91 ASN A C 1
ATOM 710 O O . ASN A 1 91 ? 0.820 17.569 1.530 1.00 70.94 91 ASN A O 1
ATOM 714 N N . PHE A 1 92 ? -0.295 16.474 3.138 1.00 58.69 92 PHE A N 1
ATOM 715 C CA . PHE A 1 92 ? -1.609 16.965 2.747 1.00 58.69 92 PHE A CA 1
ATOM 716 C C . PHE A 1 92 ? -1.805 18.351 3.365 1.00 58.69 92 PHE A C 1
ATOM 718 O O . PHE A 1 92 ? -2.597 18.540 4.283 1.00 58.69 92 PHE A O 1
ATOM 725 N N . SER A 1 93 ? -1.060 19.341 2.869 1.00 44.34 93 SER A N 1
ATOM 726 C CA . SER A 1 93 ? -1.404 20.742 3.098 1.00 44.34 93 SER A CA 1
ATOM 727 C C . SER A 1 93 ? -2.624 21.052 2.234 1.00 44.34 93 SER A C 1
ATOM 729 O O . SER A 1 93 ? -2.497 21.600 1.142 1.00 44.34 93 SER A O 1
ATOM 731 N N . GLY A 1 94 ? -3.801 20.626 2.691 1.00 41.53 94 GLY A N 1
ATOM 732 C CA . GLY A 1 94 ? -5.062 21.098 2.140 1.00 41.53 94 GLY A CA 1
ATOM 733 C C . GLY A 1 94 ? -5.141 22.607 2.338 1.00 41.53 94 GLY A C 1
ATOM 734 O O . GLY A 1 94 ? -5.135 23.074 3.475 1.00 41.53 94 GLY A O 1
ATOM 735 N N . ASN A 1 95 ? -5.166 23.341 1.230 1.00 33.31 95 ASN A N 1
ATOM 736 C CA . ASN A 1 95 ? -5.600 24.729 1.158 1.00 33.31 95 ASN A CA 1
ATOM 737 C C . ASN A 1 95 ? -6.831 24.773 0.256 1.00 33.31 95 ASN A C 1
ATOM 739 O O . ASN A 1 95 ? -6.788 24.083 -0.791 1.00 33.31 95 ASN A O 1
#